Protein AF-A0A969S4M8-F1 (afdb_monomer_lite)

Radius of gyration: 16.73 Å; chains: 1; bounding box: 56×37×31 Å

Structure (mmCIF, N/CA/C/O backbone):
data_AF-A0A969S4M8-F1
#
_entry.id   AF-A0A969S4M8-F1
#
loop_
_atom_site.group_PDB
_atom_site.id
_atom_site.type_symbol
_atom_site.label_atom_id
_atom_site.label_alt_id
_atom_site.label_comp_id
_atom_site.label_asym_id
_atom_site.label_entity_id
_atom_site.label_seq_id
_atom_site.pdbx_PDB_ins_code
_atom_site.Cartn_x
_atom_site.Cartn_y
_atom_site.Cartn_z
_atom_site.occupancy
_atom_site.B_iso_or_equiv
_atom_site.auth_seq_id
_atom_site.auth_comp_id
_atom_site.auth_asym_id
_atom_site.auth_atom_id
_atom_site.pdbx_PDB_model_num
ATOM 1 N N . MET A 1 1 ? -37.490 -23.881 -17.075 1.00 43.88 1 MET A N 1
ATOM 2 C CA . MET A 1 1 ? -36.693 -22.706 -17.484 1.00 43.88 1 MET A CA 1
ATOM 3 C C . MET A 1 1 ? -35.655 -22.494 -16.403 1.00 43.88 1 MET A C 1
ATOM 5 O O . MET A 1 1 ? -35.950 -21.897 -15.381 1.00 43.88 1 MET A O 1
ATOM 9 N N . ILE A 1 2 ? -34.506 -23.140 -16.56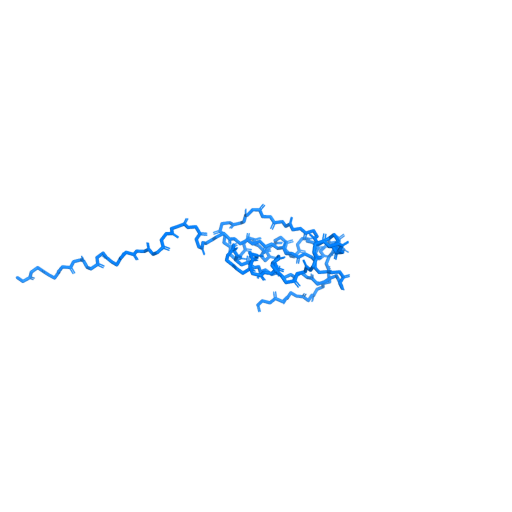2 1.00 42.66 2 ILE A N 1
ATOM 10 C CA . ILE A 1 2 ? -33.412 -23.100 -15.593 1.00 42.66 2 ILE A CA 1
ATOM 11 C C . ILE A 1 2 ? -32.582 -21.890 -16.014 1.00 42.66 2 ILE A C 1
ATOM 13 O O . ILE A 1 2 ? -31.993 -21.915 -17.093 1.00 42.66 2 ILE A O 1
ATOM 17 N N . GLN A 1 3 ? -32.658 -20.787 -15.269 1.00 45.62 3 GLN A N 1
ATOM 18 C CA . GLN A 1 3 ? -31.812 -19.629 -15.545 1.00 45.62 3 GLN A CA 1
ATOM 19 C C . GLN A 1 3 ? -30.374 -20.042 -15.263 1.00 45.62 3 GLN A C 1
ATOM 21 O O . GLN A 1 3 ? -30.006 -20.326 -14.128 1.00 45.62 3 GLN A O 1
ATOM 26 N N . SER A 1 4 ? -29.605 -20.138 -16.343 1.00 47.69 4 SER A N 1
ATOM 27 C CA . SER A 1 4 ? -28.181 -20.402 -16.340 1.00 47.69 4 SER A CA 1
ATOM 28 C C . SER A 1 4 ? -27.470 -19.400 -15.442 1.00 47.69 4 SER A C 1
ATOM 30 O O . SER A 1 4 ? -27.447 -18.202 -15.738 1.00 47.69 4 SER A O 1
ATOM 32 N N . ASP A 1 5 ? -26.878 -19.926 -14.375 1.00 51.34 5 ASP A N 1
ATOM 33 C CA . ASP A 1 5 ? -25.748 -19.352 -13.662 1.00 51.34 5 ASP A CA 1
ATOM 34 C C . ASP A 1 5 ? -24.722 -18.887 -14.705 1.00 51.34 5 ASP A C 1
ATOM 36 O O . ASP A 1 5 ? -23.993 -19.679 -15.310 1.00 51.34 5 ASP A O 1
ATOM 40 N N . LYS A 1 6 ? -24.738 -17.587 -15.015 1.00 55.81 6 LYS A N 1
ATOM 41 C CA . LYS A 1 6 ? -23.694 -16.956 -15.814 1.00 55.81 6 LYS A CA 1
ATOM 42 C C . LYS A 1 6 ? -22.478 -16.865 -14.911 1.00 55.81 6 LYS A C 1
ATOM 44 O O . LYS A 1 6 ? -22.257 -15.847 -14.263 1.00 55.81 6 LYS A O 1
ATOM 49 N N . ILE A 1 7 ? -21.702 -17.941 -14.897 1.00 53.94 7 ILE A N 1
ATOM 50 C CA . ILE A 1 7 ? -20.304 -17.920 -14.490 1.00 53.94 7 ILE A CA 1
ATOM 51 C C . ILE A 1 7 ? -19.625 -16.945 -15.453 1.00 53.94 7 ILE A C 1
ATOM 53 O O . ILE A 1 7 ? -19.263 -17.287 -16.579 1.00 53.94 7 ILE A O 1
ATOM 57 N N . HIS A 1 8 ? -19.564 -15.681 -15.041 1.00 51.00 8 HIS A N 1
ATOM 58 C CA . HIS A 1 8 ? -18.661 -14.714 -15.633 1.00 51.00 8 HIS A CA 1
ATOM 59 C C . HIS A 1 8 ? -17.252 -15.279 -15.415 1.00 51.00 8 HIS A C 1
ATOM 61 O O . HIS A 1 8 ? -16.961 -15.713 -14.296 1.00 51.00 8 HIS A O 1
ATOM 67 N N . PRO A 1 9 ? -16.381 -15.324 -16.435 1.00 47.56 9 PRO A N 1
ATOM 68 C CA . PRO A 1 9 ? -14.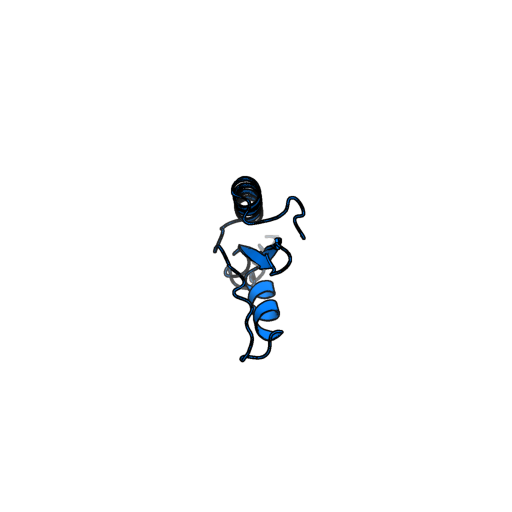974 -15.572 -16.189 1.00 47.56 9 PRO A CA 1
ATOM 69 C C . PRO A 1 9 ? -14.464 -14.381 -15.376 1.00 47.56 9 PRO A C 1
ATOM 71 O O . PRO A 1 9 ? -14.200 -13.317 -15.925 1.00 47.56 9 PRO A O 1
ATOM 74 N N . ASP A 1 10 ? -14.426 -14.545 -14.054 1.00 48.44 10 ASP A N 1
ATOM 75 C CA . ASP A 1 10 ? -13.743 -13.649 -13.129 1.00 48.44 10 ASP A CA 1
ATOM 76 C C . ASP A 1 10 ? -12.317 -13.504 -13.679 1.00 48.44 10 ASP A C 1
ATOM 78 O O . ASP A 1 10 ? -11.615 -14.523 -13.780 1.00 48.44 10 ASP A O 1
ATOM 82 N N . PRO A 1 11 ? -11.902 -12.319 -14.165 1.00 50.84 11 PRO A N 1
ATOM 83 C CA . PRO A 1 11 ? -10.580 -12.153 -14.728 1.00 50.84 11 PRO A CA 1
ATOM 84 C C . PRO A 1 11 ? -9.592 -12.258 -13.574 1.00 50.84 11 PRO A C 1
ATOM 86 O O . PRO A 1 11 ? -9.287 -11.281 -12.906 1.00 50.84 11 PRO A O 1
ATOM 89 N N . VAL A 1 12 ? -9.136 -13.490 -13.359 1.00 48.41 12 VAL A N 1
ATOM 90 C CA . VAL A 1 12 ? -7.890 -13.878 -12.715 1.00 48.41 12 VAL A CA 1
ATOM 91 C C . VAL A 1 12 ? -7.679 -13.205 -11.353 1.00 48.41 12 VAL A C 1
ATOM 93 O O . VAL A 1 12 ? -7.281 -12.051 -11.257 1.00 48.41 12 VAL A O 1
ATOM 96 N N . ARG A 1 13 ? -7.864 -13.982 -10.281 1.00 51.12 13 ARG A N 1
ATOM 97 C CA . ARG A 1 13 ? -7.666 -13.642 -8.857 1.00 51.12 13 ARG A CA 1
ATOM 98 C C . ARG A 1 13 ? -6.225 -13.229 -8.455 1.00 51.12 13 ARG A C 1
ATOM 100 O O . ARG A 1 13 ? -5.720 -13.681 -7.433 1.00 51.12 13 ARG A O 1
ATOM 107 N N . PHE A 1 14 ? -5.573 -12.355 -9.217 1.00 51.16 14 PHE A N 1
ATOM 108 C CA . PHE A 1 14 ? -4.376 -11.595 -8.832 1.00 51.16 14 PHE A CA 1
ATOM 109 C C . PHE A 1 14 ? -4.685 -10.095 -8.635 1.00 51.16 14 PHE A C 1
ATOM 111 O O . PHE A 1 14 ? -3.802 -9.310 -8.307 1.00 51.16 14 PHE A O 1
ATOM 118 N N . SER A 1 15 ? -5.949 -9.695 -8.791 1.00 55.47 15 SER A N 1
ATOM 119 C CA . SER A 1 15 ? -6.432 -8.308 -8.882 1.00 55.47 15 SER A CA 1
ATOM 120 C C . SER A 1 15 ? -6.877 -7.670 -7.555 1.00 55.47 15 SER A C 1
ATOM 122 O O . SER A 1 15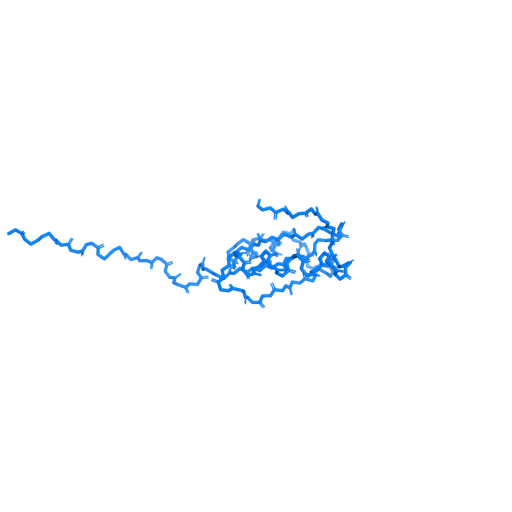 ? -7.304 -6.521 -7.550 1.00 55.47 15 SER A O 1
ATOM 124 N N . ASN A 1 16 ? -6.722 -8.362 -6.418 1.00 71.12 16 ASN A N 1
ATOM 125 C CA . ASN A 1 16 ? -7.104 -7.846 -5.091 1.00 71.12 16 ASN A CA 1
ATOM 126 C C . ASN A 1 16 ? -5.916 -7.652 -4.135 1.00 71.12 16 ASN A C 1
ATOM 128 O O . ASN A 1 16 ? -6.122 -7.557 -2.927 1.00 71.12 16 ASN A O 1
ATOM 132 N N . LEU A 1 17 ? -4.680 -7.638 -4.641 1.00 88.12 17 LEU A N 1
ATOM 133 C CA . LEU A 1 17 ? -3.508 -7.357 -3.813 1.00 88.12 17 LEU A CA 1
ATOM 134 C C . LEU A 1 17 ? -3.250 -5.855 -3.774 1.00 88.12 17 LEU A C 1
ATOM 136 O O . LEU A 1 17 ? -3.171 -5.202 -4.818 1.00 88.12 17 LEU A O 1
ATOM 140 N N . TRP A 1 18 ? -3.115 -5.336 -2.560 1.00 90.56 18 TRP A N 1
ATOM 141 C CA . TRP A 1 18 ? -2.903 -3.921 -2.289 1.00 90.56 18 TRP A CA 1
ATOM 142 C C . TRP A 1 18 ? -1.505 -3.687 -1.738 1.00 90.56 18 TRP A C 1
ATOM 144 O O . TRP A 1 18 ? -0.961 -4.512 -1.010 1.00 90.56 18 TRP A O 1
ATOM 154 N N . TYR A 1 19 ? -0.934 -2.542 -2.061 1.00 91.44 19 TYR A N 1
ATOM 155 C CA . TYR A 1 19 ? 0.404 -2.137 -1.676 1.00 91.44 19 TYR A CA 1
ATOM 156 C C . TYR A 1 19 ? 0.359 -0.702 -1.178 1.00 91.44 19 TYR A C 1
ATOM 158 O O . TYR A 1 19 ? -0.485 0.088 -1.600 1.00 91.44 19 TYR A O 1
ATOM 166 N N . VAL A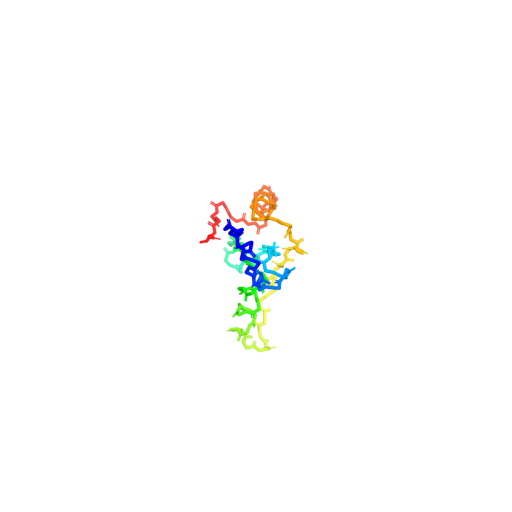 1 20 ? 1.269 -0.372 -0.275 1.00 91.19 20 VAL A N 1
ATOM 167 C CA . VAL A 1 20 ? 1.508 0.994 0.177 1.00 91.19 20 VAL A CA 1
ATOM 168 C C . VAL A 1 20 ? 2.870 1.410 -0.330 1.00 91.19 20 VAL A C 1
ATOM 170 O O . VAL A 1 20 ? 3.841 0.720 -0.045 1.00 91.19 20 VAL A O 1
ATOM 173 N N . VAL A 1 21 ? 2.945 2.533 -1.030 1.00 89.69 21 VAL A N 1
ATOM 174 C CA . VAL A 1 21 ? 4.203 3.135 -1.475 1.00 89.69 21 VAL A CA 1
ATOM 175 C C . VAL A 1 21 ? 4.392 4.448 -0.723 1.00 89.69 21 VAL A C 1
ATOM 177 O O . VAL A 1 21 ? 3.467 5.264 -0.674 1.00 89.69 21 VAL A O 1
ATOM 180 N N . ALA A 1 22 ? 5.557 4.638 -0.104 1.00 85.69 22 ALA A N 1
ATOM 181 C CA . ALA A 1 22 ? 5.972 5.934 0.419 1.00 85.69 22 ALA A CA 1
ATOM 182 C C . ALA A 1 22 ? 6.694 6.711 -0.681 1.00 85.69 22 ALA A C 1
ATOM 184 O O . ALA A 1 22 ? 7.792 6.342 -1.087 1.00 85.69 22 ALA A O 1
ATOM 185 N N . GLU A 1 23 ? 6.073 7.795 -1.135 1.00 81.50 23 GLU A N 1
ATOM 186 C CA . GLU A 1 23 ? 6.670 8.758 -2.052 1.00 81.50 23 GLU A CA 1
ATOM 187 C C . GLU A 1 23 ? 7.770 9.570 -1.357 1.00 81.50 23 GLU A C 1
ATOM 189 O O . GLU A 1 23 ? 7.697 9.828 -0.152 1.00 81.50 23 GLU A O 1
ATOM 194 N N . ALA A 1 24 ? 8.768 10.028 -2.119 1.00 73.06 24 ALA A N 1
ATOM 195 C CA . ALA A 1 24 ? 9.896 10.816 -1.605 1.00 73.06 24 ALA A CA 1
ATOM 196 C C . ALA A 1 24 ? 9.461 12.102 -0.865 1.00 73.06 24 ALA A C 1
ATOM 198 O O . ALA A 1 24 ? 10.154 12.589 0.026 1.00 73.06 24 ALA A O 1
ATOM 199 N N . GLU A 1 25 ? 8.273 12.627 -1.172 1.00 75.00 25 GLU A N 1
ATOM 200 C CA . GLU A 1 25 ? 7.666 13.780 -0.493 1.00 75.00 25 GLU A CA 1
ATOM 201 C C . GLU A 1 25 ? 7.121 13.457 0.917 1.00 75.00 25 GLU A C 1
ATOM 203 O O . GLU A 1 25 ? 6.653 14.350 1.644 1.00 75.00 25 GLU A O 1
ATOM 208 N N . GLY A 1 26 ? 7.190 12.184 1.320 1.00 78.44 26 GLY A N 1
ATOM 209 C CA . GLY A 1 26 ? 6.649 11.644 2.561 1.00 78.44 26 GLY A CA 1
ATOM 210 C C . GLY A 1 26 ? 5.151 11.354 2.485 1.00 78.44 26 GLY A C 1
ATOM 211 O O . GLY A 1 26 ? 4.491 11.321 3.521 1.00 78.44 26 GLY A O 1
ATOM 212 N N . HIS A 1 27 ? 4.582 11.203 1.288 1.00 84.62 27 HIS A N 1
ATOM 213 C CA . HIS A 1 27 ? 3.179 10.829 1.105 1.00 84.62 27 HIS A CA 1
ATOM 214 C C . HIS A 1 27 ? 3.043 9.315 0.982 1.00 84.62 27 HIS A C 1
ATOM 216 O O . HIS A 1 27 ? 3.864 8.657 0.356 1.00 84.62 27 HIS A O 1
ATOM 222 N N . CYS A 1 28 ? 1.997 8.760 1.586 1.00 88.25 28 CYS A N 1
ATOM 223 C CA . CYS A 1 28 ? 1.665 7.349 1.435 1.00 88.25 28 CYS A CA 1
ATOM 224 C C . CYS A 1 28 ? 0.581 7.212 0.356 1.00 88.25 28 CYS A C 1
ATOM 226 O O . CYS A 1 28 ? -0.460 7.876 0.445 1.00 88.25 28 CYS A O 1
ATOM 228 N N . ARG A 1 29 ? 0.795 6.328 -0.623 1.00 88.44 29 ARG A N 1
ATOM 229 C CA . ARG A 1 29 ? -0.180 5.992 -1.669 1.00 88.44 29 ARG A CA 1
ATOM 230 C C . ARG A 1 29 ? -0.541 4.515 -1.604 1.00 88.44 29 ARG A C 1
ATOM 232 O O . ARG A 1 29 ? 0.336 3.665 -1.476 1.00 88.44 29 ARG A O 1
ATOM 239 N N . VAL A 1 30 ? -1.835 4.212 -1.687 1.00 89.88 30 VAL A N 1
ATOM 240 C CA . VAL A 1 30 ? -2.334 2.831 -1.733 1.00 89.88 30 VAL A CA 1
ATOM 241 C C . VAL A 1 30 ? -2.601 2.455 -3.184 1.00 89.88 30 VAL A C 1
ATOM 243 O O . VAL A 1 30 ? -3.436 3.074 -3.834 1.00 89.88 30 VAL A O 1
ATOM 246 N N . LEU A 1 31 ? -1.902 1.440 -3.680 1.00 89.31 31 LEU A N 1
ATOM 247 C CA . LEU A 1 31 ? -1.980 0.980 -5.065 1.00 89.31 31 LEU A CA 1
ATOM 248 C C . LEU A 1 31 ? -2.383 -0.492 -5.118 1.00 89.31 31 LEU A C 1
ATOM 250 O O . LEU A 1 31 ? -2.016 -1.285 -4.255 1.00 89.31 31 LEU A O 1
ATOM 254 N N . THR A 1 32 ? -3.117 -0.882 -6.151 1.00 89.19 32 THR A N 1
ATOM 255 C CA . THR A 1 32 ? -3.299 -2.299 -6.499 1.00 89.19 32 THR A CA 1
ATOM 256 C C . THR A 1 32 ? -2.051 -2.853 -7.185 1.00 89.19 32 THR A C 1
ATOM 258 O O . THR A 1 32 ? -1.245 -2.089 -7.713 1.00 89.19 32 THR A O 1
ATOM 261 N N . ALA A 1 33 ? -1.907 -4.179 -7.251 1.00 85.06 33 ALA A N 1
ATOM 262 C CA . ALA A 1 33 ? -0.816 -4.827 -7.992 1.00 85.06 33 ALA A CA 1
ATOM 263 C C . ALA A 1 33 ? -0.683 -4.311 -9.438 1.00 85.06 33 ALA A C 1
ATOM 265 O O . ALA A 1 33 ? 0.421 -4.080 -9.920 1.00 85.06 33 ALA A O 1
ATOM 266 N N . GLN A 1 34 ? -1.817 -4.086 -10.111 1.00 83.56 34 GLN A N 1
ATOM 267 C CA . GLN A 1 34 ? -1.846 -3.564 -11.475 1.00 83.56 34 GLN A CA 1
ATOM 268 C C . GLN A 1 34 ? -1.358 -2.111 -11.541 1.00 83.56 34 GLN A C 1
ATOM 270 O O . GLN A 1 34 ? -0.584 -1.766 -12.427 1.00 83.56 34 GLN A O 1
ATOM 275 N N . GLN A 1 35 ? -1.782 -1.265 -10.598 1.00 84.62 35 GLN A N 1
ATOM 276 C CA . GLN A 1 35 ? -1.331 0.127 -10.541 1.00 84.62 35 GLN A CA 1
ATOM 277 C C . GLN A 1 35 ? 0.140 0.237 -10.139 1.00 84.62 35 GLN A C 1
ATOM 279 O O . GLN A 1 35 ? 0.822 1.118 -10.640 1.00 84.62 35 GLN A O 1
ATOM 284 N N . LEU A 1 36 ? 0.628 -0.645 -9.260 1.00 84.25 36 LEU A N 1
ATOM 285 C CA . LEU A 1 36 ? 2.027 -0.664 -8.843 1.00 84.25 36 LEU A CA 1
ATOM 286 C C . LEU A 1 36 ? 2.953 -1.012 -10.013 1.00 84.25 36 LEU A C 1
ATOM 288 O O . LEU A 1 36 ? 3.974 -0.357 -10.168 1.00 84.25 36 LEU A O 1
ATOM 292 N N . ALA A 1 37 ? 2.575 -1.983 -10.852 1.00 79.88 37 ALA A N 1
ATOM 293 C CA . ALA A 1 37 ? 3.328 -2.308 -12.064 1.00 79.88 37 ALA A CA 1
ATOM 294 C C . ALA A 1 37 ? 3.452 -1.080 -12.982 1.00 79.88 37 ALA A C 1
ATOM 296 O O . ALA A 1 37 ? 4.556 -0.672 -13.317 1.00 79.88 37 ALA A O 1
ATOM 297 N N . SER A 1 38 ? 2.335 -0.399 -13.264 1.00 73.12 38 SER A N 1
ATOM 298 C CA . SER A 1 38 ? 2.354 0.835 -14.063 1.00 73.12 38 SER A CA 1
ATOM 299 C C . SER A 1 38 ? 3.060 2.011 -13.382 1.00 73.12 38 SER A C 1
ATOM 301 O O . SER A 1 38 ? 3.465 2.940 -14.066 1.00 73.12 38 SER A O 1
ATOM 303 N N . HIS A 1 39 ? 3.172 2.011 -12.052 1.00 71.25 39 HIS A N 1
ATOM 304 C CA . HIS A 1 39 ? 3.891 3.042 -11.304 1.00 71.25 39 HIS A CA 1
ATOM 305 C C . HIS A 1 39 ? 5.406 2.810 -11.324 1.00 71.25 39 HIS A C 1
ATOM 307 O O . HIS A 1 39 ? 6.157 3.776 -11.295 1.00 71.25 39 HIS A O 1
ATOM 313 N N . ALA A 1 40 ? 5.845 1.549 -11.373 1.00 64.31 40 ALA A N 1
ATOM 314 C CA . ALA A 1 40 ? 7.252 1.178 -11.502 1.00 64.31 40 ALA A CA 1
ATOM 315 C C . ALA A 1 40 ? 7.783 1.402 -12.928 1.00 64.31 40 ALA A C 1
ATOM 317 O O . ALA A 1 40 ? 8.942 1.751 -13.094 1.00 64.31 40 ALA A O 1
ATOM 318 N N . ASP A 1 41 ? 6.927 1.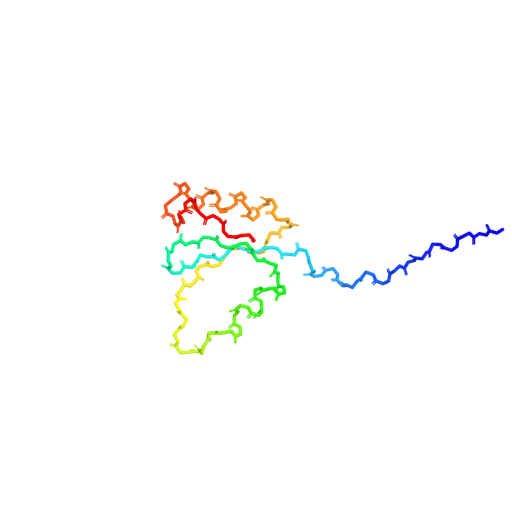270 -13.946 1.00 53.94 41 ASP A N 1
ATOM 319 C CA . ASP A 1 41 ? 7.298 1.484 -15.353 1.00 53.94 41 ASP A CA 1
ATOM 320 C C . ASP A 1 41 ? 7.530 2.971 -15.724 1.00 53.94 41 ASP A C 1
ATOM 322 O O . ASP A 1 41 ? 7.922 3.268 -16.852 1.00 53.94 41 ASP A O 1
ATOM 326 N N . LEU A 1 42 ? 7.249 3.919 -14.818 1.00 52.59 42 LEU A N 1
ATOM 327 C CA . LEU A 1 42 ? 7.327 5.367 -15.077 1.00 52.59 42 LEU A CA 1
ATOM 328 C C . LEU A 1 42 ? 8.616 6.037 -14.580 1.00 52.59 42 LEU A C 1
ATOM 330 O O . LEU A 1 42 ? 8.780 7.236 -14.803 1.00 52.59 42 LEU A O 1
ATOM 334 N N . GLU A 1 43 ? 9.517 5.305 -13.931 1.00 47.03 43 GLU A N 1
ATOM 335 C CA . GLU A 1 43 ? 10.770 5.858 -13.412 1.00 47.03 43 GLU A CA 1
ATOM 336 C C . GLU A 1 43 ? 11.950 5.183 -14.122 1.00 47.03 43 GLU A C 1
ATOM 338 O O . GLU A 1 43 ? 12.178 3.984 -13.975 1.00 47.03 43 GLU A O 1
ATOM 343 N N . ASP A 1 44 ? 12.659 5.962 -14.948 1.00 47.28 44 ASP A N 1
ATOM 344 C CA . ASP A 1 44 ? 13.911 5.590 -15.612 1.00 47.28 44 ASP A CA 1
ATOM 345 C C . ASP A 1 44 ? 14.849 4.831 -14.649 1.00 47.28 44 ASP A C 1
ATOM 347 O O . ASP A 1 44 ? 15.094 5.267 -13.523 1.00 47.28 44 ASP A O 1
ATOM 351 N N . GLU A 1 45 ? 15.399 3.704 -15.114 1.00 51.56 45 GLU A N 1
ATOM 352 C CA . GLU A 1 45 ? 16.145 2.686 -14.346 1.00 51.56 45 GLU A CA 1
ATOM 353 C C . GLU A 1 45 ? 17.387 3.185 -13.561 1.00 51.56 45 GLU A C 1
ATOM 355 O O . GLU A 1 45 ? 18.039 2.389 -12.883 1.00 51.56 45 GLU A O 1
ATOM 360 N N . GLU A 1 46 ? 17.740 4.472 -13.610 1.00 49.91 46 GLU A N 1
ATOM 361 C CA . GLU A 1 46 ? 18.979 5.008 -13.022 1.00 49.91 46 GLU A CA 1
ATOM 362 C C . GLU A 1 46 ? 18.794 5.841 -11.744 1.00 49.91 46 GLU A C 1
ATOM 364 O O . GLU A 1 46 ? 19.745 5.991 -10.975 1.00 49.91 46 GLU A O 1
ATOM 369 N N . GLU A 1 47 ? 17.584 6.307 -11.438 1.00 45.44 47 GLU A N 1
ATOM 370 C CA . GLU A 1 47 ? 17.304 7.046 -10.203 1.00 45.44 47 GLU A CA 1
ATOM 371 C C . GLU A 1 47 ? 15.967 6.596 -9.625 1.00 45.44 47 GLU A C 1
ATOM 373 O O . GLU A 1 47 ? 15.018 7.365 -9.590 1.00 45.44 47 GLU A O 1
ATOM 378 N N . MET A 1 48 ? 15.865 5.354 -9.141 1.00 49.69 48 MET A N 1
ATOM 379 C CA . MET A 1 48 ? 14.760 5.042 -8.236 1.00 49.69 48 MET A CA 1
ATOM 380 C C . MET A 1 48 ? 15.030 5.789 -6.923 1.00 49.69 48 MET A C 1
ATOM 382 O O . MET A 1 48 ? 15.915 5.355 -6.166 1.00 49.69 48 MET A O 1
ATOM 386 N N . PRO A 1 49 ? 14.307 6.880 -6.579 1.00 51.00 49 PRO A N 1
ATOM 387 C CA . PRO A 1 49 ? 14.230 7.252 -5.180 1.00 51.00 49 PRO A CA 1
ATOM 388 C C . PRO A 1 49 ? 13.790 5.984 -4.452 1.00 51.00 49 PRO A C 1
ATOM 390 O O . PRO A 1 49 ? 12.972 5.222 -4.959 1.00 51.00 49 PRO A O 1
ATOM 393 N N . THR A 1 50 ? 14.395 5.682 -3.312 1.00 56.41 50 THR A N 1
ATOM 394 C CA . THR A 1 50 ? 14.092 4.478 -2.534 1.00 56.41 50 THR A CA 1
ATOM 395 C C . THR A 1 50 ? 12.661 4.559 -1.993 1.00 56.41 50 THR A C 1
ATOM 397 O O . THR A 1 50 ? 12.451 4.848 -0.814 1.00 56.41 50 THR A O 1
ATOM 400 N N . LEU A 1 51 ? 11.673 4.376 -2.865 1.00 71.12 51 LEU A N 1
ATOM 401 C CA . LEU A 1 51 ? 10.257 4.354 -2.569 1.00 71.12 51 LEU A CA 1
ATOM 402 C C . LEU A 1 51 ? 10.030 3.073 -1.777 1.00 71.12 51 LEU A C 1
ATOM 404 O O . LEU A 1 51 ? 10.006 1.969 -2.324 1.00 71.12 51 LEU A O 1
ATOM 408 N N . GLU A 1 52 ? 9.953 3.203 -0.454 1.00 84.06 52 GLU A N 1
ATOM 409 C CA . GLU A 1 52 ? 9.649 2.062 0.398 1.00 84.06 52 GLU A CA 1
ATOM 410 C C . GLU A 1 52 ? 8.236 1.570 0.044 1.00 84.06 52 GLU A C 1
ATOM 412 O O . GLU A 1 52 ? 7.259 2.320 0.109 1.00 84.06 52 GLU A O 1
ATOM 417 N N . CYS A 1 53 ? 8.136 0.299 -0.342 1.00 87.00 53 CYS A N 1
ATOM 418 C CA . CYS A 1 53 ? 6.876 -0.361 -0.653 1.00 87.00 53 CYS A CA 1
ATOM 419 C C . CYS A 1 53 ? 6.565 -1.425 0.406 1.00 87.00 53 CYS A C 1
ATOM 421 O O . CYS A 1 53 ? 7.440 -2.192 0.817 1.00 87.00 53 CYS A O 1
ATOM 423 N N . TRP A 1 54 ? 5.308 -1.493 0.841 1.00 90.69 54 TRP A N 1
ATOM 424 C CA . TRP A 1 54 ? 4.814 -2.485 1.793 1.00 90.69 54 TRP A CA 1
ATOM 425 C C . TRP A 1 54 ? 3.615 -3.230 1.228 1.00 90.69 54 TRP A C 1
ATOM 427 O O . TRP A 1 54 ? 2.710 -2.635 0.649 1.00 90.69 54 TRP A O 1
ATOM 437 N N . GLY A 1 55 ? 3.585 -4.536 1.465 1.00 89.38 55 GLY A N 1
ATOM 438 C CA . GLY A 1 55 ? 2.536 -5.433 1.004 1.00 89.38 55 GLY A CA 1
ATOM 439 C C . GLY A 1 55 ? 3.122 -6.790 0.604 1.00 89.38 55 GLY A C 1
ATOM 440 O O . GLY A 1 55 ? 4.274 -7.078 0.939 1.00 89.38 55 GLY A O 1
ATOM 441 N N . PRO A 1 56 ? 2.354 -7.614 -0.125 1.00 91.19 56 PRO A N 1
ATOM 442 C CA . PRO A 1 56 ? 0.958 -7.382 -0.500 1.00 91.19 56 PRO A CA 1
ATOM 443 C C . PRO A 1 56 ? -0.013 -7.477 0.689 1.00 91.19 56 PRO A C 1
ATOM 445 O O . PRO A 1 56 ? 0.184 -8.272 1.605 1.00 91.19 56 PRO A O 1
ATOM 448 N N . PHE A 1 57 ? -1.094 -6.702 0.637 1.00 90.31 57 PHE A N 1
ATOM 449 C CA . PHE A 1 57 ? -2.235 -6.752 1.550 1.00 90.31 57 PHE A CA 1
ATOM 450 C C . PHE A 1 57 ? -3.449 -7.373 0.864 1.00 90.31 57 PHE A C 1
ATOM 452 O O . PHE A 1 57 ? -3.640 -7.225 -0.345 1.00 90.31 57 PHE A O 1
ATOM 459 N N . SER A 1 58 ? -4.289 -8.043 1.651 1.00 87.06 58 SER A N 1
ATOM 460 C CA . SER A 1 58 ? -5.463 -8.766 1.146 1.00 87.06 58 SER A CA 1
ATOM 461 C C . SER A 1 58 ? -6.660 -7.853 0.857 1.00 87.06 58 SER A C 1
ATOM 463 O O . SER A 1 58 ? -7.609 -8.254 0.183 1.00 87.06 58 SER A O 1
ATOM 465 N N . SER A 1 59 ? -6.627 -6.618 1.367 1.00 88.69 59 SER A N 1
ATOM 466 C CA . SER A 1 59 ? -7.673 -5.617 1.170 1.00 88.69 59 SER A CA 1
ATOM 467 C C . SER A 1 59 ? -7.126 -4.190 1.224 1.00 88.69 59 SER A C 1
ATOM 469 O O . SER A 1 59 ? -6.101 -3.915 1.852 1.00 88.69 59 SER A O 1
ATOM 471 N N . GLN A 1 60 ? -7.872 -3.254 0.630 1.00 88.31 60 GLN A N 1
ATOM 472 C CA . GLN A 1 60 ? -7.572 -1.826 0.722 1.00 88.31 60 GLN A CA 1
ATOM 473 C C . GLN A 1 60 ? -7.557 -1.349 2.182 1.00 88.31 60 GLN A C 1
ATOM 475 O O . GLN A 1 60 ? -6.734 -0.519 2.552 1.00 88.31 60 GLN A O 1
ATOM 480 N N . GLY A 1 61 ? -8.436 -1.897 3.029 1.00 88.81 61 GLY A N 1
ATOM 481 C CA . GLY A 1 61 ? -8.516 -1.548 4.449 1.00 88.81 61 GLY A CA 1
ATOM 482 C C . GLY A 1 61 ? -7.236 -1.876 5.222 1.00 88.81 61 GLY A C 1
ATOM 483 O O . GLY A 1 61 ? -6.790 -1.061 6.026 1.00 88.81 61 GLY A O 1
ATOM 484 N N . GLU A 1 62 ? -6.605 -3.020 4.940 1.00 91.44 62 GLU A N 1
ATOM 485 C CA . GLU A 1 62 ? -5.306 -3.382 5.528 1.00 91.44 62 GLU A CA 1
ATOM 486 C C . GLU A 1 62 ? -4.187 -2.442 5.069 1.00 91.44 62 GLU A C 1
ATOM 488 O O . GLU A 1 62 ? -3.390 -1.986 5.890 1.00 91.44 62 GLU A O 1
ATOM 493 N N . ALA A 1 63 ? -4.159 -2.090 3.781 1.00 91.19 63 ALA A N 1
ATOM 494 C CA . ALA A 1 63 ? -3.190 -1.132 3.255 1.00 91.19 63 ALA A CA 1
ATOM 495 C C . ALA A 1 63 ? -3.368 0.261 3.894 1.00 91.19 63 ALA A C 1
ATOM 497 O O . ALA A 1 63 ? -2.395 0.892 4.303 1.00 91.19 63 ALA A O 1
ATOM 498 N N . ILE A 1 64 ? -4.612 0.717 4.082 1.00 90.38 64 ILE A N 1
ATOM 499 C CA . ILE A 1 64 ? -4.922 1.977 4.778 1.00 90.38 64 ILE A CA 1
ATOM 500 C C . ILE A 1 64 ? -4.488 1.920 6.249 1.00 90.38 64 ILE A C 1
ATOM 502 O O . ILE A 1 64 ? -3.915 2.887 6.757 1.00 90.38 64 ILE A O 1
ATOM 506 N N . ALA A 1 65 ? -4.731 0.801 6.938 1.00 92.69 65 ALA A N 1
ATOM 507 C C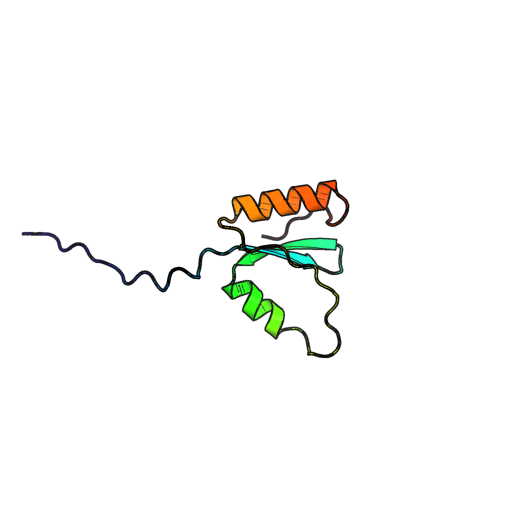A . ALA A 1 65 ? -4.272 0.613 8.312 1.00 92.69 65 ALA A CA 1
ATOM 508 C C . ALA A 1 65 ? -2.741 0.705 8.397 1.00 92.69 65 ALA A C 1
ATOM 510 O O . ALA A 1 65 ? -2.217 1.410 9.263 1.00 92.69 65 ALA A O 1
ATOM 511 N N . LYS A 1 66 ? -2.028 0.100 7.435 1.00 93.06 66 LYS A N 1
ATOM 512 C CA . LYS A 1 66 ? -0.573 0.224 7.338 1.00 93.06 66 LYS A CA 1
ATOM 513 C C . LYS A 1 66 ? -0.130 1.668 7.111 1.00 93.06 66 LYS A C 1
ATOM 515 O O . LYS A 1 66 ? 0.796 2.113 7.785 1.00 93.06 66 LYS A O 1
ATOM 520 N N . CYS A 1 67 ? -0.793 2.419 6.229 1.00 90.06 67 CYS A N 1
ATOM 521 C CA . CYS A 1 67 ? -0.523 3.849 6.058 1.00 90.06 67 CYS A CA 1
ATOM 522 C C . CYS A 1 67 ? -0.677 4.615 7.375 1.00 90.06 67 CYS A C 1
ATOM 524 O O . CYS A 1 67 ? 0.184 5.419 7.722 1.00 90.06 67 CYS A O 1
ATOM 526 N N . ALA A 1 68 ? -1.744 4.351 8.134 1.00 91.31 68 ALA A N 1
ATOM 527 C CA . ALA A 1 68 ? -1.959 4.993 9.427 1.00 91.31 68 ALA A CA 1
ATOM 528 C C . ALA A 1 68 ? -0.822 4.686 10.418 1.00 91.31 68 ALA A C 1
ATOM 530 O O . ALA A 1 68 ? -0.401 5.576 11.157 1.00 91.31 68 ALA A O 1
ATOM 531 N N . ASP A 1 69 ? -0.284 3.467 10.409 1.00 92.50 69 ASP A N 1
ATOM 532 C CA . ASP A 1 69 ? 0.879 3.112 11.227 1.00 92.50 69 ASP A CA 1
ATOM 533 C C . ASP A 1 69 ? 2.152 3.820 10.766 1.00 92.50 69 ASP A C 1
ATOM 535 O O . ASP A 1 69 ? 2.887 4.346 11.598 1.00 92.50 69 ASP A O 1
ATOM 539 N N . LEU A 1 70 ? 2.386 3.919 9.455 1.00 90.69 70 LEU A N 1
ATOM 540 C CA . LEU A 1 70 ? 3.514 4.677 8.905 1.00 90.69 70 LEU A CA 1
ATOM 541 C C . LEU A 1 70 ? 3.428 6.161 9.276 1.00 90.69 70 LEU A C 1
ATOM 543 O O . LEU A 1 70 ? 4.450 6.773 9.583 1.00 90.69 70 LEU A O 1
ATOM 547 N N . ILE A 1 71 ? 2.217 6.719 9.330 1.00 90.00 71 ILE A N 1
ATOM 548 C CA . ILE A 1 71 ? 1.975 8.078 9.821 1.00 90.00 71 ILE A CA 1
ATOM 549 C C . ILE A 1 71 ? 2.327 8.194 11.305 1.00 90.00 71 ILE A C 1
ATOM 551 O O . ILE A 1 71 ? 3.045 9.111 11.701 1.00 90.00 71 ILE A O 1
ATOM 555 N N . ARG A 1 72 ? 1.885 7.241 12.132 1.00 91.44 72 ARG A N 1
ATOM 556 C CA . ARG A 1 72 ? 2.213 7.214 13.569 1.00 91.44 72 ARG A CA 1
ATOM 557 C C . ARG A 1 72 ? 3.709 7.040 13.830 1.00 91.44 72 ARG A C 1
ATOM 559 O O . ARG A 1 72 ? 4.218 7.597 14.794 1.00 91.44 72 ARG A O 1
ATOM 566 N N . SER A 1 73 ? 4.410 6.288 12.983 1.00 90.06 73 SER A N 1
ATOM 567 C CA . SER A 1 73 ? 5.863 6.101 13.056 1.00 90.06 73 SER A CA 1
ATOM 568 C C . SER A 1 73 ? 6.667 7.262 12.457 1.00 90.06 73 SER A C 1
ATOM 570 O O . SER A 1 73 ? 7.892 7.224 12.514 1.00 90.06 73 SER A O 1
ATOM 572 N N . GLY A 1 74 ? 6.013 8.271 11.867 1.00 87.56 74 GLY A N 1
ATOM 573 C CA . GLY A 1 74 ? 6.679 9.407 11.220 1.00 87.56 74 GLY A CA 1
ATOM 574 C C . GLY A 1 74 ? 7.309 9.089 9.859 1.00 87.56 74 GLY A C 1
ATOM 575 O O . GLY A 1 74 ? 8.043 9.917 9.330 1.00 87.56 74 GLY A O 1
ATOM 576 N N . LYS A 1 75 ? 7.024 7.913 9.282 1.00 85.19 75 LYS A N 1
ATOM 577 C CA . LYS A 1 75 ? 7.477 7.511 7.940 1.00 85.19 75 LYS A CA 1
ATOM 578 C C . LYS A 1 75 ? 6.646 8.137 6.817 1.00 85.19 75 LYS A C 1
ATOM 580 O O . LYS A 1 75 ? 7.155 8.335 5.724 1.00 85.19 75 LYS A O 1
ATOM 585 N N . CYS A 1 76 ? 5.383 8.457 7.094 1.00 85.81 76 CYS A N 1
ATOM 586 C CA . CYS A 1 76 ? 4.495 9.159 6.171 1.00 85.81 76 CYS A CA 1
ATOM 587 C C . CYS A 1 76 ? 3.824 10.355 6.847 1.00 85.81 76 CYS A C 1
ATOM 589 O O . CYS A 1 76 ? 3.611 10.387 8.058 1.00 85.81 76 CYS A O 1
ATOM 591 N N . LYS A 1 77 ? 3.434 11.343 6.049 1.00 85.62 77 LYS A N 1
ATOM 592 C CA . LYS A 1 77 ? 2.581 12.455 6.463 1.00 85.62 77 LYS A CA 1
ATOM 593 C C . LYS A 1 77 ? 1.129 11.996 6.507 1.00 85.62 77 LYS A C 1
ATOM 595 O O . LYS A 1 77 ? 0.734 11.094 5.772 1.00 85.62 77 LYS A O 1
ATOM 600 N N . ALA A 1 78 ? 0.317 12.666 7.326 1.00 82.06 78 ALA A N 1
ATOM 601 C CA . ALA A 1 78 ? -1.129 12.449 7.438 1.00 82.06 78 ALA A CA 1
ATOM 602 C C . ALA A 1 78 ? -1.904 12.933 6.192 1.00 82.06 78 ALA A C 1
ATOM 604 O O . ALA A 1 78 ? -2.868 13.687 6.294 1.00 82.06 78 ALA A O 1
ATOM 605 N N . ASN A 1 79 ? -1.449 12.532 5.009 1.00 75.50 79 ASN A N 1
ATOM 606 C CA . ASN A 1 79 ? -2.043 12.830 3.722 1.00 75.50 79 ASN A CA 1
ATOM 607 C C . ASN A 1 79 ? -1.964 11.558 2.871 1.00 75.50 79 ASN A C 1
ATOM 609 O O . ASN A 1 79 ? -0.930 11.235 2.287 1.00 75.50 79 ASN A O 1
ATOM 613 N N . LEU A 1 80 ? -3.045 10.783 2.924 1.00 74.88 80 LEU A N 1
ATOM 614 C CA . LEU A 1 80 ? -3.193 9.538 2.183 1.00 74.88 80 LEU A CA 1
ATOM 615 C C . LEU A 1 80 ? -3.776 9.854 0.806 1.00 74.88 80 LEU A C 1
ATOM 617 O O . LEU A 1 80 ? -4.915 10.322 0.719 1.00 74.88 80 LEU A O 1
ATOM 621 N N . GLN A 1 81 ? -3.024 9.560 -0.253 1.00 70.56 81 GLN A N 1
ATOM 622 C CA . GLN A 1 81 ? -3.533 9.643 -1.621 1.00 70.56 81 GLN A CA 1
ATOM 623 C C . GLN A 1 81 ? -4.165 8.301 -2.010 1.00 70.56 81 GLN A C 1
ATOM 625 O O . GLN A 1 81 ? -3.555 7.242 -1.838 1.00 70.56 81 GLN A O 1
ATOM 630 N N . ARG A 1 82 ? -5.422 8.363 -2.456 1.00 60.34 82 ARG A N 1
ATOM 631 C CA . ARG A 1 82 ? -6.311 7.227 -2.732 1.00 60.34 82 ARG A CA 1
ATOM 632 C C . ARG A 1 82 ? -6.762 7.233 -4.180 1.00 60.34 82 ARG A C 1
ATOM 634 O O . ARG A 1 82 ? -7.025 8.349 -4.679 1.00 60.34 82 ARG A O 1
#

Sequence (82 aa):
MIQSDKIHPDPVRFSNLWYVVAEAEGHCRVLTAQQLASHADLEDEEEMPTLECWGPFSSQGEAIAKCADLIRSGKCKANLQR

pLDDT: mean 74.15, std 17.34, range [42.66, 93.06]

Foldseek 3Di:
DDPDPPPDVPPDPQFQWWKWWQDPVQEIEIDTPVVVVVVVVPDDPPDDPPTDMDDRDRHPVVNVVVRVVCCVVVSHPPHYDD

Secondary structure (DSSP, 8-state):
------------TTTT-EEEEE-TTS-EEEEEHHHHHHHHTTS-TT------EEEEESSHHHHHHHHHHHHHTTSS-S-EE-